Protein AF-A0A0G0XK31-F1 (afdb_monomer)

Structure (mmCIF, N/CA/C/O backbone):
data_AF-A0A0G0XK31-F1
#
_entry.id   AF-A0A0G0XK31-F1
#
loop_
_atom_site.group_PDB
_atom_site.id
_atom_site.type_symbol
_atom_site.label_atom_id
_atom_site.label_alt_id
_atom_site.label_comp_id
_atom_site.label_asym_id
_atom_site.label_entity_id
_atom_site.label_seq_id
_atom_site.pdbx_PDB_ins_code
_atom_site.Cartn_x
_atom_site.Cartn_y
_atom_site.Cartn_z
_atom_site.occupancy
_atom_site.B_iso_or_equiv
_atom_site.auth_seq_id
_atom_site.auth_comp_id
_atom_site.auth_asym_id
_atom_site.auth_atom_id
_atom_site.pdbx_PDB_model_num
ATOM 1 N N . MET A 1 1 ? 5.085 -10.718 20.160 1.00 63.69 1 MET A N 1
ATOM 2 C CA . MET A 1 1 ? 5.034 -11.992 19.404 1.00 63.69 1 MET A CA 1
ATOM 3 C C . MET A 1 1 ? 4.097 -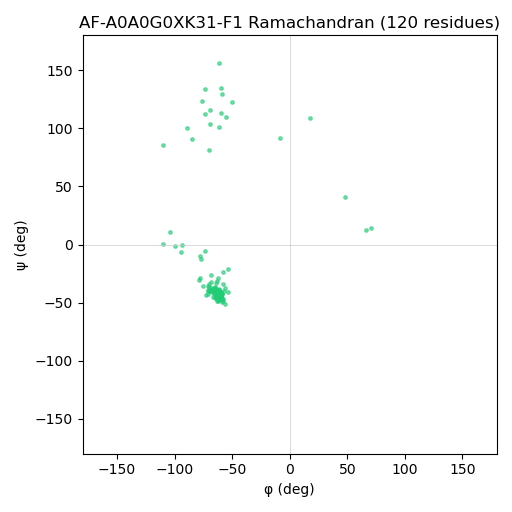11.904 18.198 1.00 63.69 1 MET A C 1
ATOM 5 O O . MET A 1 1 ? 4.597 -11.917 17.085 1.00 63.69 1 MET A O 1
ATOM 9 N N . LYS A 1 2 ? 2.783 -11.679 18.376 1.00 66.00 2 LYS A N 1
ATOM 10 C CA . LYS A 1 2 ? 1.798 -11.616 17.264 1.00 66.00 2 LYS A CA 1
ATOM 11 C C . LYS A 1 2 ? 2.155 -10.614 16.144 1.00 66.00 2 LYS A C 1
ATOM 13 O O . LYS A 1 2 ? 2.050 -10.936 14.970 1.00 66.00 2 LYS A O 1
ATOM 18 N N . LYS A 1 3 ? 2.661 -9.429 16.512 1.00 59.91 3 LYS A N 1
ATOM 19 C CA . LYS A 1 3 ? 3.077 -8.371 15.566 1.00 59.91 3 LYS A CA 1
ATOM 20 C C . LYS A 1 3 ? 4.317 -8.737 14.730 1.00 59.91 3 LYS A C 1
ATOM 22 O O . LYS A 1 3 ? 4.409 -8.331 13.582 1.00 59.91 3 LYS A O 1
ATOM 27 N N . VAL A 1 4 ? 5.237 -9.527 15.291 1.00 76.12 4 VAL A N 1
ATOM 28 C CA . VAL A 1 4 ? 6.467 -9.978 14.605 1.00 76.12 4 VAL A CA 1
ATOM 29 C C . VAL A 1 4 ? 6.144 -11.076 13.590 1.00 76.12 4 VAL A C 1
ATOM 31 O O . VAL A 1 4 ? 6.711 -11.096 12.507 1.00 76.12 4 VAL A O 1
ATOM 34 N N . LEU A 1 5 ? 5.175 -11.933 13.915 1.00 80.88 5 LEU A N 1
ATOM 35 C CA . LEU A 1 5 ? 4.708 -13.010 13.041 1.00 80.88 5 LEU A CA 1
ATOM 36 C C . LEU A 1 5 ? 3.959 -12.462 11.813 1.00 80.88 5 LEU A C 1
ATOM 38 O O . LEU A 1 5 ? 4.170 -12.914 10.693 1.00 80.88 5 LEU A O 1
ATOM 42 N N . ILE A 1 6 ? 3.145 -11.422 12.012 1.00 76.81 6 ILE A N 1
ATOM 43 C CA . ILE A 1 6 ? 2.502 -10.686 10.916 1.00 76.81 6 ILE A CA 1
ATOM 44 C C . ILE A 1 6 ? 3.564 -10.025 10.022 1.00 76.81 6 ILE A C 1
ATOM 46 O O . ILE A 1 6 ? 3.509 -10.160 8.804 1.00 76.81 6 ILE A O 1
ATOM 50 N N . LEU A 1 7 ? 4.574 -9.380 10.615 1.00 76.44 7 LEU A N 1
ATOM 51 C CA . LEU A 1 7 ? 5.645 -8.716 9.869 1.00 76.44 7 LEU A CA 1
ATOM 52 C C . LEU A 1 7 ? 6.508 -9.695 9.052 1.00 76.44 7 LEU A C 1
ATOM 54 O O . LEU A 1 7 ? 6.873 -9.372 7.925 1.00 76.44 7 LEU A O 1
ATOM 58 N N . 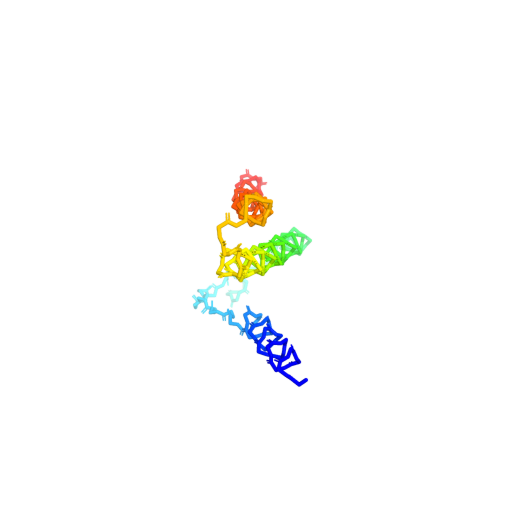SER A 1 8 ? 6.804 -10.894 9.570 1.00 75.44 8 SER A N 1
ATOM 59 C CA . SER A 1 8 ? 7.594 -11.892 8.833 1.00 75.44 8 SER A CA 1
ATOM 60 C C . SER A 1 8 ? 6.835 -12.485 7.645 1.00 75.44 8 SER A C 1
ATOM 62 O O . SER A 1 8 ? 7.446 -12.765 6.619 1.00 75.44 8 SER A O 1
ATOM 64 N N . ILE A 1 9 ? 5.511 -12.639 7.759 1.00 82.00 9 ILE A N 1
ATOM 65 C CA . ILE A 1 9 ? 4.636 -13.036 6.645 1.00 82.00 9 ILE A CA 1
ATOM 66 C C . ILE A 1 9 ? 4.583 -11.950 5.565 1.00 82.00 9 ILE A C 1
ATOM 68 O O . ILE A 1 9 ? 4.670 -12.254 4.378 1.00 82.00 9 ILE A O 1
ATOM 72 N N . PHE A 1 10 ? 4.508 -10.675 5.957 1.00 72.75 10 PHE A N 1
ATOM 73 C CA . PHE A 1 10 ? 4.571 -9.569 4.999 1.00 72.75 10 PHE A CA 1
ATOM 74 C C . PHE A 1 10 ? 5.935 -9.489 4.298 1.00 72.75 10 PHE A C 1
ATOM 76 O O . PHE A 1 10 ? 5.992 -9.248 3.093 1.00 72.75 10 PHE A O 1
ATOM 83 N N . LEU A 1 11 ? 7.029 -9.749 5.022 1.00 76.38 11 LEU A N 1
ATOM 84 C CA . LEU A 1 11 ? 8.381 -9.726 4.467 1.00 76.38 11 LEU A CA 1
ATOM 85 C C . LEU A 1 11 ? 8.659 -10.912 3.526 1.00 76.38 11 LEU A C 1
ATOM 87 O O . LEU A 1 11 ? 9.336 -10.742 2.514 1.00 76.38 11 LEU A O 1
ATOM 91 N N . SER A 1 12 ? 8.114 -12.100 3.804 1.00 68.81 12 SER A N 1
ATOM 92 C CA . SER A 1 12 ? 8.277 -13.263 2.921 1.00 68.81 12 SER A CA 1
ATOM 93 C C . SER A 1 12 ? 7.486 -13.123 1.617 1.00 68.81 12 SER A C 1
ATOM 95 O O . SER A 1 12 ? 8.014 -13.431 0.548 1.00 68.81 12 SER A O 1
ATOM 97 N N . ILE A 1 13 ? 6.269 -12.570 1.676 1.00 73.00 13 ILE A N 1
ATOM 98 C CA . ILE A 1 13 ? 5.490 -12.196 0.485 1.00 73.00 13 ILE A CA 1
ATOM 99 C C . ILE A 1 13 ? 6.249 -11.145 -0.338 1.00 73.00 13 ILE A C 1
ATOM 101 O O . ILE A 1 13 ? 6.306 -11.238 -1.563 1.00 73.00 13 ILE A O 1
ATOM 105 N N . PHE A 1 14 ? 6.884 -10.170 0.313 1.00 63.94 14 PHE A N 1
ATOM 106 C CA . PHE A 1 14 ? 7.677 -9.144 -0.364 1.00 63.94 14 PHE A CA 1
ATOM 107 C C . PHE A 1 14 ? 8.872 -9.722 -1.145 1.00 63.94 14 PHE A C 1
ATOM 109 O O . PHE A 1 14 ? 9.114 -9.332 -2.287 1.00 63.94 14 PHE A O 1
ATOM 116 N N . ILE A 1 15 ? 9.585 -10.698 -0.574 1.00 65.88 15 ILE A N 1
ATOM 117 C CA . ILE A 1 15 ? 10.732 -11.346 -1.230 1.00 65.88 15 ILE A CA 1
ATOM 118 C C . ILE A 1 15 ? 10.272 -12.245 -2.392 1.00 65.88 15 ILE A C 1
ATOM 120 O O . ILE A 1 15 ? 10.851 -12.182 -3.475 1.00 65.88 15 ILE A O 1
ATOM 124 N N . ALA A 1 16 ? 9.193 -13.017 -2.223 1.00 62.41 16 ALA A N 1
ATOM 125 C CA . ALA A 1 16 ? 8.719 -13.973 -3.231 1.00 62.41 16 ALA A CA 1
ATOM 126 C C . ALA A 1 16 ? 8.267 -13.321 -4.558 1.00 62.41 16 ALA A C 1
ATOM 128 O O . ALA A 1 16 ? 8.453 -13.896 -5.630 1.00 62.41 16 ALA A O 1
ATOM 129 N N . ASN A 1 17 ? 7.734 -12.095 -4.516 1.00 60.75 17 ASN A N 1
ATOM 130 C CA . ASN A 1 17 ? 7.286 -11.359 -5.711 1.00 60.75 17 ASN A CA 1
ATOM 131 C C . ASN A 1 17 ? 8.437 -10.815 -6.590 1.00 60.75 17 ASN A C 1
ATOM 133 O O . ASN A 1 17 ? 8.201 -10.279 -7.681 1.00 60.75 17 ASN A O 1
ATOM 137 N N . ASN A 1 18 ? 9.689 -10.946 -6.141 1.00 58.66 18 ASN A N 1
ATOM 138 C CA . ASN A 1 18 ? 10.869 -10.538 -6.902 1.00 58.66 18 ASN A CA 1
ATOM 139 C C . ASN A 1 18 ? 11.501 -11.680 -7.724 1.00 58.66 18 ASN A C 1
ATOM 141 O O . ASN A 1 18 ? 12.389 -11.398 -8.523 1.00 58.66 18 ASN A O 1
ATOM 145 N N . SER A 1 19 ? 11.036 -12.932 -7.594 1.00 54.34 19 SER A N 1
ATOM 146 C CA . SER A 1 19 ? 11.737 -14.106 -8.155 1.00 54.34 19 SER A CA 1
ATOM 147 C C . SER A 1 19 ? 11.068 -14.803 -9.347 1.00 54.34 19 SER A C 1
ATOM 149 O O . SER A 1 19 ? 11.632 -15.762 -9.862 1.00 54.34 19 SER A O 1
ATOM 151 N N . PHE A 1 20 ? 9.918 -14.340 -9.842 1.00 51.19 20 PHE A N 1
ATOM 152 C CA . PHE A 1 20 ? 9.255 -14.973 -10.990 1.00 51.19 20 PHE A CA 1
ATOM 153 C C . PHE A 1 20 ? 9.332 -14.087 -12.233 1.00 51.19 20 PHE A C 1
ATOM 155 O O . PHE A 1 20 ? 8.425 -13.313 -12.531 1.00 51.19 20 PHE A O 1
ATOM 162 N N . ALA A 1 21 ? 10.437 -14.204 -12.968 1.00 49.69 21 ALA A N 1
ATOM 163 C CA . ALA A 1 21 ? 10.479 -13.825 -14.373 1.00 49.69 21 ALA A CA 1
ATOM 164 C C . ALA A 1 21 ? 10.073 -15.057 -15.194 1.00 49.69 21 ALA A C 1
ATOM 166 O O . ALA A 1 21 ? 10.874 -15.967 -15.393 1.00 49.69 21 ALA A O 1
ATOM 167 N N . ILE A 1 22 ? 8.817 -15.117 -15.645 1.00 53.94 22 ILE A N 1
ATOM 168 C CA . ILE A 1 22 ? 8.446 -16.041 -16.722 1.00 53.94 22 ILE A CA 1
ATOM 169 C C . ILE A 1 22 ? 9.123 -15.496 -17.978 1.00 53.94 22 ILE A C 1
ATOM 171 O O . ILE A 1 22 ? 8.704 -14.473 -18.520 1.00 53.94 22 ILE A O 1
ATOM 175 N N . THR A 1 23 ? 10.213 -16.140 -18.394 1.00 50.38 23 THR A N 1
ATOM 176 C CA . THR A 1 23 ? 10.861 -15.830 -19.667 1.00 50.38 23 THR A CA 1
ATOM 177 C C . THR A 1 23 ? 9.964 -16.388 -20.769 1.00 50.38 23 THR A C 1
ATOM 179 O O . THR A 1 23 ? 9.751 -17.598 -20.859 1.00 50.38 23 THR A O 1
ATOM 182 N N . ALA A 1 24 ? 9.356 -15.514 -21.573 1.00 50.44 24 ALA A N 1
ATOM 183 C CA . ALA A 1 24 ? 8.786 -15.956 -22.838 1.00 50.44 24 ALA A CA 1
ATOM 184 C C . ALA A 1 24 ? 9.935 -16.555 -23.660 1.00 50.44 24 ALA A C 1
ATOM 186 O O . ALA A 1 24 ? 11.020 -15.973 -23.689 1.00 50.44 24 ALA A O 1
ATOM 187 N N . GLY A 1 25 ? 9.732 -17.720 -24.281 1.00 51.00 25 GLY A N 1
ATOM 188 C CA . GLY A 1 25 ? 10.743 -18.307 -25.159 1.00 51.00 25 GLY A CA 1
ATOM 189 C C . GLY A 1 25 ? 11.115 -17.292 -26.237 1.00 51.00 25 GLY A C 1
ATOM 190 O O . GLY A 1 25 ? 10.289 -16.956 -27.082 1.00 51.00 25 GLY A O 1
ATOM 191 N N . THR A 1 26 ? 12.326 -16.748 -26.169 1.00 54.22 26 THR A N 1
ATOM 192 C CA . THR A 1 26 ? 12.811 -15.789 -27.155 1.00 54.22 26 THR A CA 1
ATOM 193 C C . THR A 1 26 ? 13.174 -16.560 -28.414 1.00 54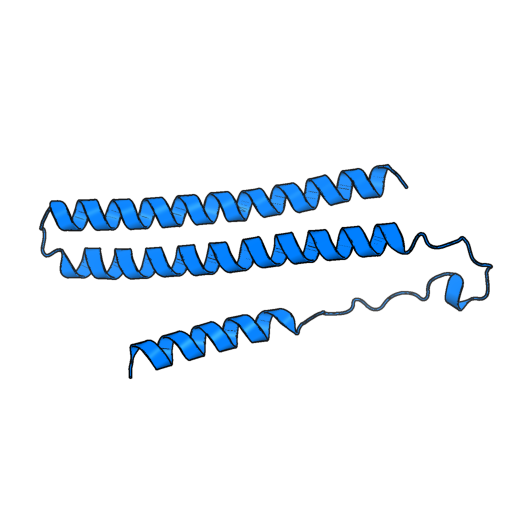.22 26 THR A C 1
ATOM 195 O O . THR A 1 26 ? 13.994 -17.478 -28.359 1.00 54.22 26 THR A O 1
ATOM 198 N N . ILE A 1 27 ? 12.586 -16.192 -29.552 1.00 58.22 27 ILE A N 1
ATOM 199 C CA . ILE A 1 27 ? 13.140 -16.575 -30.852 1.00 58.22 27 ILE A CA 1
ATOM 200 C C . ILE A 1 27 ? 14.567 -15.997 -30.891 1.00 58.22 27 ILE A C 1
ATOM 202 O O . ILE A 1 27 ? 14.719 -14.820 -30.553 1.00 58.22 27 ILE A O 1
ATOM 206 N N . PRO A 1 28 ? 15.603 -16.788 -31.231 1.00 61.53 28 PRO A N 1
ATOM 207 C CA . PRO A 1 28 ? 16.972 -16.294 -31.313 1.00 61.53 28 PRO A CA 1
ATOM 208 C C . PRO A 1 28 ? 17.034 -15.025 -32.167 1.00 61.53 28 PRO A C 1
ATOM 210 O O . PRO A 1 28 ? 16.604 -15.023 -33.321 1.00 61.53 28 PRO A O 1
ATOM 213 N N . SER A 1 29 ? 17.540 -13.938 -31.588 1.00 58.19 29 SER A N 1
ATOM 214 C CA . SER A 1 29 ? 17.787 -12.686 -32.303 1.00 58.19 29 SER A CA 1
ATOM 215 C C . SER A 1 29 ? 18.810 -12.914 -33.421 1.00 58.19 29 SER A C 1
ATOM 217 O O . SER A 1 29 ? 19.637 -13.821 -33.330 1.00 58.19 29 SER A O 1
ATOM 219 N N . ALA A 1 30 ? 18.809 -12.066 -34.455 1.00 52.59 30 ALA A N 1
ATOM 220 C CA . ALA A 1 30 ? 19.742 -12.153 -35.589 1.00 52.59 30 ALA A CA 1
ATOM 221 C C . ALA A 1 30 ? 21.240 -12.191 -35.184 1.00 52.59 30 ALA A C 1
ATOM 223 O O . ALA A 1 30 ? 22.062 -12.727 -35.927 1.00 52.59 30 ALA A O 1
ATOM 224 N N . GLU A 1 31 ? 21.580 -11.723 -33.976 1.00 52.47 31 GLU A N 1
ATOM 225 C CA . GLU A 1 31 ? 22.895 -11.880 -33.326 1.00 52.47 31 GLU A CA 1
ATOM 226 C C . GLU A 1 31 ? 23.336 -13.346 -33.185 1.00 52.47 31 GLU A C 1
ATOM 228 O O . GLU A 1 31 ? 24.503 -13.672 -33.389 1.00 52.47 31 GLU A O 1
ATOM 233 N N . GLN A 1 32 ? 22.405 -14.257 -32.896 1.00 54.53 32 GLN A N 1
ATOM 234 C CA . GLN A 1 32 ? 22.686 -15.684 -32.721 1.00 54.53 32 GLN A CA 1
ATOM 235 C C . GLN A 1 32 ? 22.862 -16.424 -34.062 1.00 54.53 32 GLN A C 1
ATOM 237 O O . GLN A 1 32 ? 23.289 -17.576 -34.081 1.00 54.53 32 GLN A O 1
ATOM 242 N N . LEU A 1 33 ? 22.553 -15.755 -35.180 1.00 56.56 33 LEU A N 1
ATOM 243 C CA . LEU A 1 33 ? 22.686 -16.259 -36.551 1.00 56.56 33 LEU A CA 1
ATOM 244 C C . LEU A 1 33 ? 23.898 -15.662 -37.289 1.00 56.56 33 LEU A C 1
ATOM 246 O O . LEU A 1 33 ? 24.028 -15.841 -38.498 1.00 56.56 33 LEU A O 1
ATOM 250 N N . GLY A 1 34 ? 24.790 -14.954 -36.586 1.00 54.44 34 GLY A N 1
ATOM 251 C CA . GLY A 1 34 ? 26.016 -14.408 -37.175 1.00 54.44 34 GLY A CA 1
ATOM 252 C C . GLY A 1 34 ? 25.795 -13.237 -38.139 1.00 54.44 34 GLY A C 1
ATOM 253 O O . GLY A 1 34 ? 26.721 -12.857 -38.856 1.00 54.44 34 GLY A O 1
ATOM 254 N N . VAL A 1 35 ? 24.605 -12.628 -38.157 1.00 55.41 35 VAL A N 1
ATOM 255 C CA . VAL A 1 35 ? 24.366 -11.390 -38.908 1.00 55.41 35 VAL A CA 1
ATOM 256 C C . VAL A 1 35 ? 24.799 -10.213 -38.038 1.00 55.41 35 VAL A C 1
ATOM 258 O O . VAL A 1 35 ? 24.040 -9.712 -37.218 1.00 55.41 35 VAL A O 1
ATOM 261 N N . SER A 1 36 ? 26.073 -9.854 -38.211 1.00 51.75 36 SER A N 1
ATOM 262 C CA . SER A 1 36 ? 26.731 -8.577 -37.910 1.00 51.75 36 SER A CA 1
ATOM 263 C C . SER A 1 36 ? 26.004 -7.630 -36.949 1.00 51.75 36 SER A C 1
ATOM 265 O O . SER A 1 36 ? 25.069 -6.937 -37.345 1.00 51.75 36 SER A O 1
ATOM 267 N N . ASN A 1 37 ? 26.565 -7.515 -35.742 1.00 56.78 37 ASN A N 1
ATOM 268 C CA . ASN A 1 37 ? 26.592 -6.334 -34.876 1.00 56.78 37 ASN A CA 1
ATOM 269 C C . ASN A 1 37 ? 26.060 -5.049 -35.540 1.00 56.78 37 ASN A C 1
ATOM 271 O O . ASN A 1 37 ? 26.820 -4.268 -36.117 1.00 56.78 37 ASN A O 1
ATOM 275 N N . ALA A 1 38 ? 24.766 -4.781 -35.384 1.00 53.50 38 ALA A N 1
ATOM 276 C CA . ALA A 1 38 ? 24.358 -3.410 -35.132 1.00 53.50 38 ALA A CA 1
ATOM 277 C C . ALA A 1 38 ? 24.754 -3.124 -33.676 1.00 53.50 38 ALA A C 1
ATOM 279 O O . ALA A 1 38 ? 24.511 -3.983 -32.827 1.00 53.50 38 ALA A O 1
ATOM 280 N N . PRO A 1 39 ? 25.388 -1.986 -33.348 1.00 45.09 39 PRO A N 1
ATOM 281 C CA . PRO A 1 39 ? 25.696 -1.666 -31.963 1.00 45.09 39 PRO A CA 1
ATOM 282 C C . PRO A 1 39 ? 24.375 -1.573 -31.197 1.00 45.09 39 PRO A C 1
ATOM 284 O O . PRO A 1 39 ? 23.655 -0.579 -31.291 1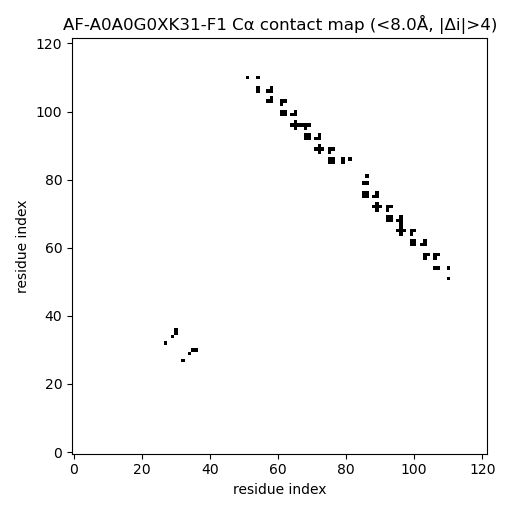.00 45.09 39 PRO A O 1
ATOM 287 N N . LYS A 1 40 ? 24.031 -2.632 -30.460 1.00 50.97 40 LYS A N 1
ATOM 288 C CA . LYS A 1 40 ? 22.932 -2.607 -29.507 1.00 50.97 40 LYS A CA 1
ATOM 289 C C . LYS A 1 40 ? 23.298 -1.520 -28.512 1.00 50.97 40 LYS A C 1
ATOM 291 O O . LYS A 1 40 ? 24.318 -1.607 -27.832 1.00 50.97 40 LYS A O 1
ATOM 296 N N . ILE A 1 41 ? 22.529 -0.438 -28.491 1.00 47.91 41 ILE A N 1
ATOM 297 C CA . ILE A 1 41 ? 22.741 0.658 -27.551 1.00 47.91 41 ILE A CA 1
ATOM 298 C C . ILE A 1 41 ? 22.355 0.133 -26.160 1.00 47.91 41 ILE A C 1
ATOM 300 O O . ILE A 1 41 ? 21.252 0.360 -25.673 1.00 47.91 41 ILE A O 1
ATOM 304 N N . GLU A 1 42 ? 23.269 -0.588 -25.506 1.00 53.09 42 GLU A N 1
ATOM 305 C CA . GLU A 1 42 ? 23.061 -1.214 -24.190 1.00 53.09 42 GLU A CA 1
ATOM 306 C C . GLU A 1 42 ? 22.671 -0.198 -23.107 1.00 53.09 42 GLU A C 1
ATOM 308 O O . GLU A 1 42 ? 22.015 -0.525 -22.114 1.00 53.09 42 GLU A O 1
ATOM 313 N N . LYS A 1 43 ? 23.036 1.074 -23.308 1.00 53.22 43 LYS A N 1
ATOM 314 C CA . LYS A 1 43 ? 22.678 2.159 -22.393 1.00 53.22 43 LYS A CA 1
ATOM 315 C C . LYS A 1 43 ? 21.175 2.423 -22.344 1.00 53.22 43 LYS A C 1
ATOM 317 O O . LYS A 1 43 ? 20.674 2.699 -21.259 1.00 53.22 43 LYS A O 1
ATOM 322 N N . VAL A 1 44 ? 20.452 2.331 -23.463 1.00 54.09 44 VAL A N 1
ATOM 323 C CA . VAL A 1 44 ? 19.008 2.630 -23.473 1.00 54.09 44 VAL A CA 1
ATOM 324 C C . VAL A 1 44 ? 18.237 1.514 -22.767 1.00 54.09 44 VAL A C 1
ATOM 326 O O . VAL A 1 44 ? 17.432 1.806 -21.884 1.00 54.09 44 VAL A O 1
ATOM 329 N N . ASP A 1 45 ? 18.576 0.251 -23.036 1.00 64.00 45 ASP A N 1
ATOM 330 C CA . ASP A 1 45 ? 17.982 -0.905 -22.350 1.00 64.00 45 ASP A CA 1
ATOM 331 C C . ASP A 1 45 ? 18.236 -0.867 -20.834 1.00 64.00 45 ASP A C 1
ATOM 333 O O . ASP A 1 45 ? 17.330 -1.123 -20.039 1.00 64.00 45 ASP A O 1
ATOM 337 N N . THR A 1 46 ? 19.441 -0.472 -20.413 1.00 64.19 46 THR A N 1
ATOM 338 C CA . THR A 1 46 ? 19.792 -0.359 -18.988 1.00 64.19 46 THR A CA 1
ATOM 339 C C . THR A 1 46 ? 18.956 0.710 -18.278 1.00 64.19 46 THR A C 1
ATOM 341 O O . THR A 1 46 ? 18.424 0.461 -17.194 1.00 64.19 46 THR A O 1
ATOM 344 N N . LEU A 1 47 ? 18.787 1.888 -18.887 1.00 67.50 47 LEU A N 1
ATOM 345 C CA . LEU A 1 47 ? 17.989 2.974 -18.308 1.00 67.50 47 LEU A CA 1
ATOM 346 C C . LEU A 1 47 ? 16.504 2.600 -18.211 1.00 67.50 47 LEU A C 1
ATOM 348 O O . LEU A 1 47 ? 15.878 2.842 -17.178 1.00 67.50 47 LEU A O 1
ATOM 352 N N . VAL A 1 48 ? 15.957 1.939 -19.235 1.00 72.50 48 VAL A N 1
ATOM 353 C CA . VAL A 1 48 ? 14.580 1.417 -19.217 1.00 72.50 48 VAL A CA 1
ATOM 354 C C . VAL A 1 48 ? 14.391 0.407 -18.099 1.00 72.50 48 VAL A C 1
ATOM 356 O O . VAL A 1 48 ? 13.381 0.446 -17.396 1.00 72.50 48 VAL A O 1
ATOM 359 N N . ASN A 1 49 ? 15.360 -0.485 -17.904 1.00 73.75 49 ASN A N 1
ATOM 360 C CA . ASN A 1 49 ? 15.259 -1.517 -16.884 1.00 73.75 49 ASN A CA 1
ATOM 361 C C . ASN A 1 49 ? 15.324 -0.926 -15.467 1.00 73.75 49 ASN A C 1
ATOM 363 O O . ASN A 1 49 ? 14.571 -1.351 -14.590 1.00 73.75 49 ASN A O 1
ATOM 367 N N . ILE A 1 50 ? 16.156 0.100 -15.251 1.00 76.12 50 ILE A N 1
ATOM 368 C CA . ILE A 1 50 ? 16.222 0.840 -13.981 1.00 76.12 50 ILE A CA 1
ATOM 369 C C . ILE A 1 50 ? 14.892 1.551 -13.703 1.00 76.12 50 ILE A C 1
ATOM 371 O O . ILE A 1 50 ? 14.336 1.390 -12.617 1.00 76.12 50 ILE A O 1
ATOM 375 N 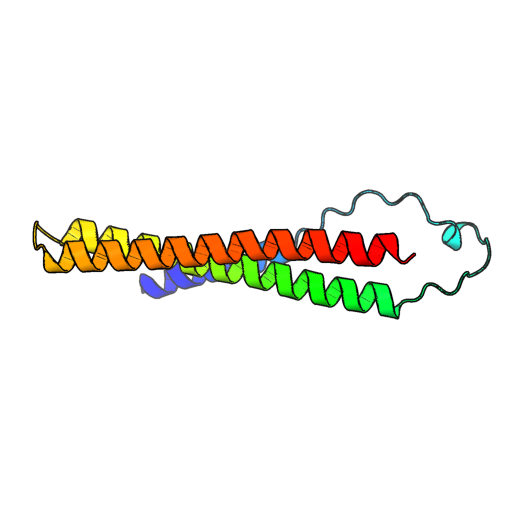N . ILE A 1 51 ? 14.347 2.281 -14.681 1.00 75.88 51 ILE A N 1
ATOM 376 C CA . ILE A 1 51 ? 13.063 2.989 -14.542 1.00 75.88 51 ILE A CA 1
ATOM 377 C C . ILE A 1 51 ? 11.933 1.999 -14.256 1.00 75.88 51 ILE A C 1
ATOM 379 O O . ILE A 1 51 ? 11.157 2.198 -13.323 1.00 75.88 51 ILE A O 1
ATOM 383 N N . ARG A 1 52 ? 11.873 0.889 -14.999 1.00 76.31 52 ARG A N 1
ATOM 384 C CA . ARG A 1 52 ? 10.876 -0.165 -14.783 1.00 76.31 52 ARG A CA 1
ATOM 385 C C . ARG A 1 52 ? 10.981 -0.755 -13.381 1.00 76.31 52 ARG A C 1
ATOM 387 O O . ARG A 1 52 ? 9.957 -0.995 -12.741 1.00 76.31 52 ARG A O 1
ATOM 394 N N . ASN A 1 53 ? 12.198 -0.979 -12.890 1.00 80.62 53 ASN A N 1
ATOM 395 C CA . ASN A 1 53 ? 12.394 -1.482 -11.540 1.00 80.62 53 ASN A CA 1
ATOM 396 C C . ASN A 1 53 ? 11.896 -0.462 -10.503 1.00 80.62 53 ASN A C 1
ATOM 398 O O . ASN A 1 53 ? 11.124 -0.826 -9.625 1.00 80.62 53 ASN A O 1
ATOM 402 N N . ILE A 1 54 ? 12.221 0.825 -10.651 1.00 80.69 54 ILE A N 1
ATOM 403 C CA . ILE A 1 54 ? 11.730 1.881 -9.750 1.00 80.69 54 ILE A CA 1
ATOM 404 C C . ILE A 1 54 ? 10.194 1.924 -9.730 1.00 80.69 54 ILE A C 1
ATOM 406 O O . ILE A 1 54 ? 9.596 1.897 -8.655 1.00 80.69 54 ILE A O 1
ATOM 410 N N . VAL A 1 55 ? 9.543 1.918 -10.898 1.00 81.06 55 VAL A N 1
ATOM 411 C CA . VAL A 1 55 ? 8.073 1.955 -10.985 1.00 81.06 55 VAL A CA 1
ATOM 412 C C . VAL A 1 55 ? 7.440 0.718 -10.341 1.00 81.06 55 VAL A C 1
ATOM 414 O O . VAL A 1 55 ? 6.474 0.839 -9.583 1.00 81.06 55 VAL A O 1
ATOM 417 N N . LYS A 1 56 ? 8.012 -0.471 -10.576 1.00 80.56 56 LYS A N 1
ATOM 418 C CA . LYS A 1 56 ? 7.548 -1.721 -9.956 1.00 80.56 56 LYS A CA 1
ATOM 419 C C . LYS A 1 56 ? 7.624 -1.645 -8.428 1.00 80.56 56 LYS A C 1
ATOM 421 O O . LYS A 1 56 ? 6.668 -2.013 -7.747 1.00 80.56 56 LYS A O 1
ATOM 426 N N . TRP A 1 57 ? 8.733 -1.143 -7.889 1.00 79.88 57 TRP A N 1
ATOM 427 C CA . TRP A 1 57 ? 8.920 -0.990 -6.446 1.00 79.88 57 TRP A CA 1
ATOM 428 C C . TRP A 1 57 ? 7.960 0.038 -5.843 1.00 79.88 57 TRP A C 1
ATOM 430 O O . TRP A 1 57 ? 7.365 -0.230 -4.799 1.00 79.88 57 TRP A O 1
ATOM 440 N N . THR A 1 58 ? 7.730 1.161 -6.528 1.00 82.94 58 THR A N 1
ATOM 441 C CA . THR A 1 58 ? 6.725 2.156 -6.131 1.00 82.94 58 THR A CA 1
ATOM 442 C C . THR A 1 58 ? 5.341 1.528 -5.995 1.00 82.94 58 THR A C 1
ATOM 444 O O . THR A 1 58 ? 4.716 1.667 -4.945 1.00 82.94 58 THR A O 1
ATOM 447 N N . TYR A 1 59 ? 4.868 0.790 -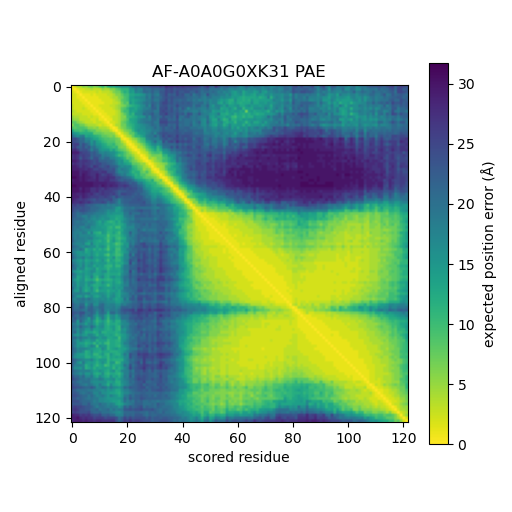7.003 1.00 81.31 59 TYR A N 1
ATOM 448 C CA . TYR A 1 59 ? 3.546 0.158 -6.949 1.00 81.31 59 TYR A CA 1
ATOM 449 C C . TYR A 1 59 ? 3.406 -0.790 -5.747 1.00 81.31 59 TYR A C 1
ATOM 451 O O . TYR A 1 59 ? 2.430 -0.711 -4.999 1.00 81.31 59 TYR A O 1
ATOM 459 N N . ILE A 1 60 ? 4.406 -1.649 -5.529 1.00 82.50 60 ILE A N 1
ATOM 460 C CA . ILE A 1 60 ? 4.396 -2.647 -4.450 1.00 82.50 60 ILE A CA 1
ATOM 461 C C . ILE A 1 60 ? 4.329 -1.969 -3.076 1.00 82.50 60 ILE A C 1
ATOM 463 O O . ILE A 1 60 ? 3.511 -2.352 -2.237 1.00 82.50 60 ILE A O 1
ATOM 467 N N . ILE A 1 61 ? 5.155 -0.944 -2.847 1.00 85.62 61 ILE A N 1
ATOM 468 C CA . ILE A 1 61 ? 5.199 -0.221 -1.569 1.00 85.62 61 ILE A CA 1
ATOM 469 C C . ILE A 1 61 ? 3.858 0.467 -1.295 1.00 85.62 61 ILE A C 1
ATOM 471 O O . ILE A 1 61 ? 3.320 0.350 -0.194 1.00 85.62 61 ILE A O 1
ATOM 475 N N . PHE A 1 62 ? 3.282 1.141 -2.293 1.00 87.94 62 PHE A N 1
ATOM 476 C CA . PHE A 1 62 ? 2.006 1.834 -2.123 1.00 87.94 62 PHE A CA 1
ATOM 477 C C . PHE A 1 62 ? 0.844 0.874 -1.850 1.00 87.94 62 PHE A C 1
ATOM 479 O O . PHE A 1 62 ? 0.002 1.173 -1.003 1.00 87.94 62 PHE A O 1
ATOM 486 N N . PHE A 1 63 ? 0.818 -0.300 -2.488 1.00 86.88 63 PHE A N 1
ATOM 487 C CA . PHE A 1 63 ? -0.197 -1.319 -2.204 1.00 86.88 63 PHE A CA 1
ATOM 488 C C . PHE A 1 63 ? -0.085 -1.871 -0.779 1.00 86.88 63 PHE A C 1
ATOM 490 O O . PHE A 1 63 ? -1.095 -2.025 -0.094 1.00 86.88 63 PHE A O 1
ATOM 497 N N . ILE A 1 64 ? 1.137 -2.113 -0.298 1.00 88.06 64 ILE A N 1
ATOM 498 C CA . ILE A 1 64 ? 1.381 -2.553 1.083 1.00 88.06 64 ILE A CA 1
ATOM 499 C C . ILE A 1 64 ? 0.879 -1.506 2.081 1.00 88.06 64 ILE A C 1
ATOM 501 O O . ILE A 1 64 ? 0.176 -1.842 3.036 1.00 88.06 64 ILE A O 1
ATOM 505 N N . VAL A 1 65 ? 1.196 -0.232 1.843 1.00 90.62 65 VAL A N 1
ATOM 506 C CA . VAL A 1 65 ? 0.737 0.879 2.685 1.00 90.62 65 VAL A CA 1
ATOM 507 C C . VAL A 1 65 ? -0.790 0.987 2.661 1.00 90.62 65 VAL A C 1
ATOM 509 O O . VAL A 1 65 ? -1.406 1.123 3.717 1.00 90.62 65 VAL A O 1
ATOM 512 N N . ALA A 1 66 ? -1.419 0.859 1.490 1.00 91.19 66 ALA A N 1
ATOM 513 C CA . ALA A 1 66 ? -2.873 0.885 1.366 1.00 91.19 66 ALA A CA 1
ATOM 514 C C . ALA A 1 66 ? -3.540 -0.225 2.191 1.00 91.19 66 ALA A C 1
ATOM 516 O O . ALA A 1 66 ? -4.427 0.055 2.998 1.00 91.19 66 ALA A O 1
ATOM 517 N N . VAL A 1 67 ? -3.076 -1.472 2.055 1.00 92.12 67 VAL A N 1
ATOM 518 C CA . VAL A 1 67 ? -3.592 -2.613 2.831 1.00 92.12 67 VAL A CA 1
ATOM 519 C C . VAL A 1 67 ? -3.408 -2.383 4.332 1.00 92.12 67 VAL A C 1
ATOM 521 O O . VAL A 1 67 ? -4.322 -2.643 5.113 1.00 92.12 67 VAL A O 1
ATOM 524 N N . PHE A 1 68 ? -2.265 -1.837 4.747 1.00 92.38 68 PHE A N 1
ATOM 525 C CA . PHE A 1 68 ? -2.008 -1.510 6.147 1.00 92.38 68 PHE A CA 1
ATOM 526 C C . PHE A 1 68 ? -3.018 -0.496 6.709 1.00 92.38 68 PHE A C 1
ATOM 528 O O . PHE A 1 68 ? -3.594 -0.727 7.776 1.00 92.38 68 PHE A O 1
ATOM 535 N N . PHE A 1 69 ? -3.290 0.592 5.983 1.00 92.56 69 PHE A N 1
ATOM 536 C CA . PHE A 1 69 ? -4.288 1.585 6.394 1.00 92.56 69 PHE A CA 1
ATOM 537 C C . PHE A 1 69 ? -5.711 1.021 6.415 1.00 92.56 69 PHE A C 1
ATOM 539 O O . PHE A 1 69 ? -6.469 1.349 7.327 1.00 92.56 69 PHE A O 1
ATOM 546 N N . ILE A 1 70 ? -6.063 0.137 5.476 1.00 93.62 70 ILE A N 1
ATOM 547 C CA . ILE A 1 70 ? -7.368 -0.545 5.463 1.00 93.62 70 ILE A CA 1
ATOM 548 C C . ILE A 1 70 ? -7.539 -1.404 6.718 1.00 93.62 70 ILE A C 1
ATOM 550 O O . ILE A 1 70 ? -8.583 -1.347 7.365 1.00 93.62 70 ILE A O 1
ATOM 554 N N . ILE A 1 71 ? -6.510 -2.164 7.102 1.00 94.81 71 ILE A N 1
ATOM 555 C CA . ILE A 1 71 ? -6.555 -3.002 8.306 1.00 94.81 71 ILE A CA 1
ATOM 556 C C . ILE A 1 71 ? -6.703 -2.131 9.561 1.00 94.81 71 ILE A C 1
ATOM 558 O O . ILE A 1 71 ? -7.555 -2.414 10.404 1.00 94.81 71 ILE A O 1
ATOM 562 N N . LEU A 1 72 ? -5.922 -1.051 9.685 1.00 92.06 72 LEU A N 1
ATOM 563 C CA . LEU A 1 72 ? -6.048 -0.121 10.814 1.00 92.06 72 LEU A CA 1
ATOM 564 C C . LEU A 1 72 ? -7.436 0.525 10.884 1.00 92.06 72 LEU A C 1
ATOM 566 O O . LEU A 1 72 ? -8.016 0.615 11.970 1.00 92.06 72 LEU A O 1
ATOM 570 N N . ALA A 1 73 ? -7.992 0.912 9.739 1.00 93.38 73 ALA A N 1
ATOM 571 C CA . ALA A 1 73 ? -9.331 1.472 9.665 1.00 93.38 73 ALA A CA 1
ATOM 572 C C . ALA A 1 73 ? -10.391 0.460 10.088 1.00 93.38 73 ALA A C 1
ATOM 574 O O . ALA A 1 73 ? -11.276 0.806 10.866 1.00 93.38 73 ALA A O 1
ATOM 575 N N . ALA A 1 74 ? -10.275 -0.794 9.646 1.00 94.06 74 ALA A N 1
ATOM 576 C CA . ALA A 1 74 ? -11.191 -1.863 10.022 1.00 94.06 74 ALA A CA 1
ATOM 577 C C . ALA A 1 74 ? -11.194 -2.092 11.541 1.00 94.06 74 ALA A C 1
ATOM 579 O O . ALA A 1 74 ? -12.257 -2.112 12.158 1.00 94.06 74 ALA A O 1
AT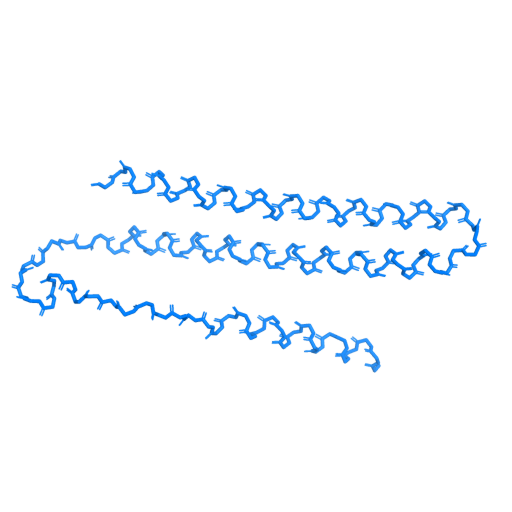OM 580 N N . PHE A 1 75 ? -10.020 -2.178 12.176 1.00 93.62 75 PHE A N 1
ATOM 581 C CA . PHE A 1 75 ? -9.940 -2.299 13.636 1.00 93.62 75 PHE A CA 1
ATOM 582 C C . PHE A 1 75 ? -10.515 -1.078 14.359 1.00 93.62 75 PHE A C 1
ATOM 584 O O . PHE A 1 75 ? -11.204 -1.224 15.371 1.00 93.62 75 PHE A O 1
ATOM 591 N N . THR A 1 76 ? -10.261 0.122 13.840 1.00 92.25 76 THR A N 1
ATOM 592 C CA . THR A 1 76 ? -10.791 1.362 14.420 1.00 92.25 76 THR A CA 1
ATOM 593 C C . THR A 1 76 ? -12.317 1.408 14.312 1.00 92.25 76 THR A C 1
ATOM 595 O O . THR A 1 76 ? -12.978 1.763 15.281 1.00 92.25 76 THR A O 1
ATOM 598 N N . TYR A 1 77 ? -12.885 0.966 13.187 1.00 91.06 77 TYR A N 1
ATOM 599 C CA . TYR A 1 77 ? -14.330 0.834 12.991 1.00 91.06 77 TYR A CA 1
ATOM 600 C C . TYR A 1 77 ? -14.959 -0.177 13.953 1.00 91.06 77 TYR A C 1
ATOM 602 O O . TYR A 1 77 ? -15.943 0.140 14.617 1.00 91.06 77 TYR A O 1
ATOM 610 N N . LEU A 1 78 ? -14.374 -1.373 14.071 1.00 92.19 78 LEU A N 1
ATOM 611 C CA . LEU A 1 78 ? -14.895 -2.431 14.942 1.00 92.19 78 LEU A CA 1
ATOM 612 C C . LEU A 1 78 ? -14.853 -2.048 16.428 1.00 92.19 78 LEU A C 1
ATOM 614 O O . LEU A 1 78 ? -15.723 -2.443 17.197 1.00 92.19 78 LEU A O 1
ATOM 618 N N . THR A 1 79 ? -13.854 -1.266 16.839 1.00 92.56 79 THR A N 1
ATOM 619 C CA . THR A 1 79 ? -13.680 -0.837 18.238 1.00 92.56 79 THR A CA 1
ATOM 620 C C . THR A 1 79 ? -14.323 0.515 18.557 1.00 92.56 79 THR A C 1
ATOM 622 O O . THR A 1 79 ? -14.263 0.958 19.707 1.00 92.56 79 THR A O 1
ATOM 625 N N . ALA A 1 80 ? -14.948 1.172 17.574 1.00 89.94 80 ALA A N 1
ATOM 626 C CA . ALA A 1 80 ? -15.519 2.504 17.741 1.00 89.94 80 ALA A CA 1
ATOM 627 C C . ALA A 1 80 ? -16.742 2.533 18.668 1.00 89.94 80 ALA A C 1
ATOM 629 O O . ALA A 1 80 ? -16.976 3.564 19.273 1.00 89.94 80 ALA A O 1
ATOM 63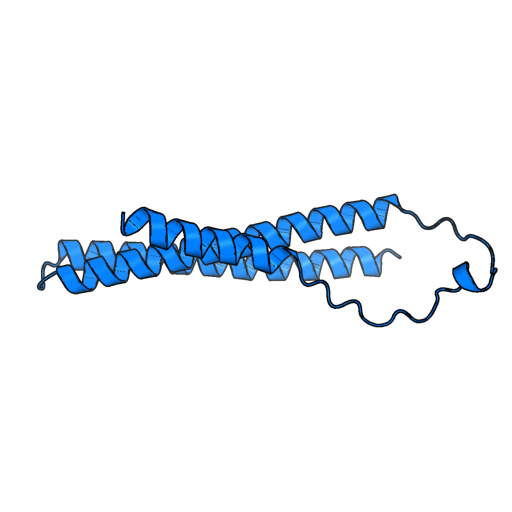0 N N . GLN A 1 81 ? -17.501 1.439 18.822 1.00 88.12 81 GLN A N 1
ATOM 631 C CA . GLN A 1 81 ? -18.662 1.369 19.736 1.00 88.12 81 GLN A CA 1
ATOM 632 C C . GLN A 1 81 ? -19.630 2.572 19.614 1.00 88.12 81 GLN A C 1
ATOM 634 O O . GLN A 1 81 ? -20.103 3.098 20.614 1.00 88.12 81 GLN A O 1
ATOM 639 N N . ALA A 1 82 ? -19.902 3.022 18.382 1.00 82.88 82 ALA A N 1
ATOM 640 C CA . ALA A 1 82 ? -20.714 4.207 18.060 1.00 82.88 82 ALA A CA 1
ATOM 641 C C . ALA A 1 82 ? -20.141 5.577 18.497 1.00 82.88 82 ALA A C 1
ATOM 643 O O . ALA A 1 82 ? -20.834 6.587 18.394 1.00 82.88 82 ALA A O 1
ATOM 644 N N . ASP A 1 83 ? -18.870 5.643 18.898 1.00 93.94 83 ASP A N 1
ATOM 645 C CA . ASP A 1 83 ? -18.149 6.895 19.138 1.00 93.94 83 ASP A CA 1
ATOM 646 C C . ASP A 1 83 ? -17.889 7.641 17.808 1.00 93.94 83 ASP A C 1
ATOM 648 O O . ASP A 1 83 ? -17.132 7.148 16.954 1.00 93.94 83 ASP A O 1
ATOM 652 N N . PRO A 1 84 ? -18.473 8.838 17.610 1.00 90.88 84 PRO A N 1
ATOM 653 C CA . PRO A 1 84 ? -18.338 9.591 16.367 1.00 90.88 84 PRO A CA 1
ATOM 654 C C . PRO A 1 84 ? -16.891 10.009 16.061 1.00 90.88 84 PRO A C 1
ATOM 656 O O . PRO A 1 84 ? -16.524 10.109 14.885 1.00 90.88 84 PRO A O 1
ATOM 659 N N . GLU A 1 85 ? -16.036 10.215 17.067 1.00 93.00 85 GLU A N 1
ATOM 660 C CA . GLU A 1 85 ? -14.639 10.605 16.841 1.00 93.00 85 GLU A CA 1
ATOM 661 C C . GLU A 1 85 ? -13.814 9.456 16.254 1.00 93.00 85 GLU A C 1
ATOM 663 O O . GLU A 1 85 ? -13.015 9.644 15.322 1.00 93.00 85 GLU A O 1
ATOM 668 N N . LYS A 1 86 ? -14.042 8.235 16.744 1.00 91.00 86 LYS A N 1
ATOM 669 C CA . LYS A 1 86 ? -13.369 7.031 16.241 1.00 91.00 86 LYS A CA 1
ATOM 670 C C . LYS A 1 86 ? -13.828 6.671 14.839 1.00 91.00 86 LYS A C 1
ATOM 672 O O . LYS A 1 86 ? -12.994 6.355 13.990 1.00 91.00 86 LYS A O 1
ATOM 677 N N . ILE A 1 87 ? -15.122 6.813 14.556 1.00 92.44 87 ILE A N 1
ATOM 678 C CA . ILE A 1 87 ? -15.663 6.639 13.203 1.00 92.44 87 ILE A CA 1
ATOM 679 C C . ILE A 1 87 ? -15.044 7.658 12.237 1.00 92.44 87 ILE A C 1
ATOM 681 O O . ILE A 1 87 ? -14.615 7.300 11.138 1.00 92.44 87 ILE A O 1
ATOM 685 N N . LYS A 1 88 ? -14.914 8.927 12.643 1.00 93.62 88 LYS A N 1
ATOM 686 C CA . LYS A 1 88 ? -14.250 9.954 11.826 1.00 93.62 88 LYS A CA 1
ATOM 687 C C . LYS A 1 88 ? -12.781 9.614 11.562 1.00 93.62 88 LYS A C 1
ATOM 689 O O . LYS A 1 88 ? -12.292 9.811 10.450 1.00 93.62 88 LYS A O 1
ATOM 694 N N . THR A 1 89 ? -12.085 9.073 12.559 1.00 92.06 89 THR A N 1
ATOM 695 C CA . THR A 1 89 ? -10.692 8.627 12.420 1.00 92.06 89 THR A CA 1
ATOM 696 C C . THR A 1 89 ? -10.566 7.462 11.442 1.00 92.06 89 THR A C 1
ATOM 698 O O . THR A 1 89 ? -9.723 7.509 10.547 1.00 92.06 89 THR A O 1
ATOM 701 N N . ALA A 1 90 ? -11.436 6.457 11.544 1.00 92.88 90 ALA A N 1
ATOM 702 C CA . ALA A 1 90 ? -11.438 5.318 10.632 1.00 92.88 90 ALA A CA 1
ATOM 703 C C . ALA A 1 90 ? -11.718 5.747 9.179 1.00 92.88 90 ALA A C 1
ATOM 705 O O . ALA A 1 90 ? -11.032 5.306 8.260 1.00 92.88 90 ALA A O 1
ATOM 706 N N . ASN A 1 91 ? -12.639 6.695 8.966 1.00 92.81 91 ASN A N 1
ATOM 707 C CA . ASN A 1 91 ? -12.882 7.291 7.646 1.00 92.81 91 ASN A CA 1
ATOM 708 C C . ASN A 1 91 ? -11.640 7.973 7.063 1.00 92.81 91 ASN A C 1
ATOM 710 O O . ASN A 1 91 ? -11.327 7.784 5.889 1.00 92.81 91 ASN A O 1
ATOM 714 N N . LYS A 1 92 ? -10.895 8.732 7.876 1.00 94.62 92 LYS A N 1
ATOM 715 C CA . LYS A 1 92 ? -9.635 9.346 7.429 1.00 94.62 92 LYS A CA 1
ATOM 716 C C . LYS A 1 92 ? -8.590 8.298 7.043 1.00 94.62 92 LYS A C 1
ATOM 718 O O . LYS A 1 92 ? -7.885 8.482 6.058 1.00 94.62 92 LYS A O 1
ATOM 723 N N . GLN A 1 93 ? -8.502 7.199 7.791 1.00 93.25 93 GLN A N 1
ATOM 724 C CA . GLN A 1 93 ? -7.579 6.106 7.477 1.00 93.25 93 GLN A CA 1
ATOM 725 C C . GLN A 1 93 ? -7.939 5.426 6.146 1.00 93.25 93 GLN A C 1
ATOM 727 O O . GLN A 1 93 ? -7.048 5.192 5.332 1.00 93.25 93 GLN A O 1
ATOM 732 N N . ILE A 1 94 ? -9.230 5.196 5.873 1.00 94.38 94 ILE A N 1
ATOM 733 C CA . ILE A 1 94 ? -9.685 4.711 4.559 1.00 94.38 94 ILE A CA 1
ATOM 734 C C . ILE A 1 94 ? -9.355 5.716 3.455 1.00 94.38 94 ILE A C 1
ATOM 736 O O . ILE A 1 94 ? -8.858 5.316 2.407 1.00 94.38 94 ILE A O 1
ATOM 740 N N . LEU A 1 95 ? -9.566 7.015 3.682 1.00 94.19 95 LEU A N 1
ATOM 741 C CA . LEU A 1 95 ? -9.236 8.041 2.692 1.00 94.19 95 LEU A CA 1
ATOM 742 C C . LEU A 1 95 ? -7.747 8.006 2.317 1.00 94.19 95 LEU A C 1
ATOM 744 O O . LEU A 1 95 ? -7.409 8.066 1.138 1.00 94.19 95 LEU A O 1
ATOM 748 N N . TYR A 1 96 ? -6.857 7.846 3.297 1.00 93.38 96 TYR A N 1
ATOM 749 C CA . TYR A 1 96 ? -5.425 7.693 3.034 1.00 93.38 96 TYR A CA 1
ATOM 750 C C . TYR A 1 96 ? -5.097 6.408 2.269 1.00 93.38 96 TYR A C 1
ATOM 752 O O . TYR A 1 96 ? -4.255 6.442 1.371 1.00 93.38 96 TYR A O 1
ATOM 760 N N . ALA A 1 97 ? -5.793 5.302 2.547 1.00 93.19 97 ALA A N 1
ATOM 761 C CA . ALA A 1 97 ? -5.655 4.086 1.750 1.00 93.19 97 ALA A CA 1
ATOM 762 C C . ALA A 1 97 ? -6.087 4.299 0.291 1.00 93.19 97 ALA A C 1
ATOM 764 O O . ALA A 1 97 ? -5.382 3.883 -0.626 1.00 93.19 97 ALA A O 1
ATOM 765 N N . VAL A 1 98 ? -7.206 4.992 0.065 1.00 94.69 98 VAL A N 1
ATOM 766 C CA . VAL A 1 98 ? -7.696 5.318 -1.282 1.00 94.69 98 VAL A CA 1
ATOM 767 C C . VAL A 1 98 ? -6.685 6.189 -2.025 1.00 94.69 98 VAL A C 1
ATOM 769 O O . VAL A 1 98 ? -6.346 5.883 -3.164 1.00 94.69 98 VAL A O 1
ATOM 772 N N . ILE A 1 99 ? -6.143 7.224 -1.378 1.00 93.12 99 ILE A N 1
ATOM 773 C CA . ILE A 1 99 ? -5.117 8.090 -1.976 1.00 93.12 99 ILE A CA 1
ATOM 774 C C . ILE A 1 99 ? -3.877 7.274 -2.372 1.00 93.12 99 ILE A C 1
ATOM 776 O O . ILE A 1 99 ? -3.356 7.450 -3.472 1.00 93.12 99 ILE A O 1
ATOM 780 N N . ALA A 1 100 ? -3.432 6.342 -1.525 1.00 89.88 100 ALA A N 1
ATOM 781 C CA . ALA A 1 100 ? -2.303 5.472 -1.843 1.00 89.88 100 ALA 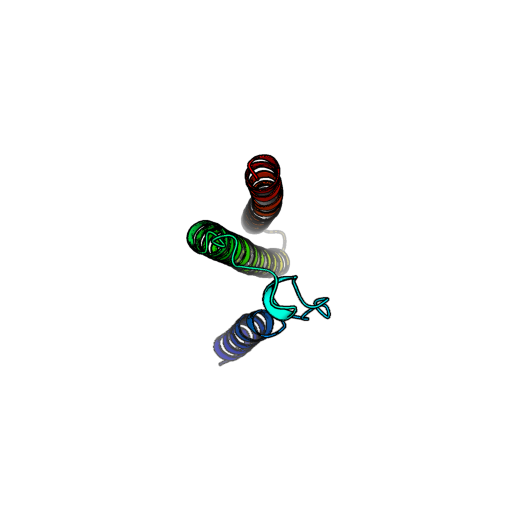A CA 1
ATOM 782 C C . ALA A 1 100 ? -2.576 4.584 -3.073 1.00 89.88 100 ALA A C 1
ATOM 784 O O . ALA A 1 100 ? -1.714 4.455 -3.942 1.00 89.88 100 ALA A O 1
ATOM 785 N N . ILE A 1 101 ? -3.784 4.025 -3.191 1.00 91.44 101 ILE A N 1
ATOM 786 C CA . ILE A 1 101 ? -4.185 3.224 -4.358 1.00 91.44 101 ILE A CA 1
ATOM 787 C C . ILE A 1 101 ? -4.219 4.086 -5.621 1.00 91.44 101 ILE A C 1
ATOM 789 O O . ILE A 1 101 ? -3.699 3.672 -6.652 1.00 91.44 101 ILE A O 1
ATOM 793 N N . VAL A 1 102 ? -4.778 5.296 -5.550 1.00 92.38 102 VAL A N 1
ATOM 794 C CA . VAL A 1 102 ? -4.821 6.221 -6.693 1.00 92.38 102 VAL A CA 1
ATOM 795 C C . VAL A 1 102 ? -3.409 6.534 -7.188 1.00 92.38 102 VAL A C 1
ATOM 797 O O . VAL A 1 102 ? -3.149 6.439 -8.385 1.00 92.38 102 VAL A O 1
ATOM 800 N N . ILE A 1 103 ? -2.471 6.832 -6.285 1.00 89.00 103 ILE A N 1
ATOM 801 C CA . ILE A 1 103 ? -1.071 7.087 -6.656 1.00 89.00 103 ILE A CA 1
ATOM 802 C C . ILE A 1 103 ? -0.429 5.839 -7.285 1.00 89.00 103 ILE A C 1
ATOM 804 O O . ILE A 1 103 ? 0.273 5.952 -8.291 1.00 89.00 103 ILE A O 1
ATOM 808 N N . ALA A 1 104 ? -0.709 4.646 -6.753 1.00 86.69 104 ALA A N 1
ATOM 809 C CA . ALA A 1 104 ? -0.219 3.393 -7.326 1.00 86.69 104 ALA A CA 1
ATOM 810 C C . ALA A 1 104 ? -0.747 3.154 -8.751 1.00 86.69 104 ALA A C 1
ATOM 812 O O . ALA A 1 104 ? 0.006 2.720 -9.619 1.00 86.69 104 ALA A O 1
ATOM 813 N N . LEU A 1 105 ? -2.021 3.463 -9.007 1.00 88.56 105 LEU A N 1
ATOM 814 C CA . LEU A 1 105 ? -2.628 3.348 -10.334 1.00 88.56 105 LEU A CA 1
ATOM 815 C C . LEU A 1 105 ? -2.039 4.364 -11.320 1.00 88.56 105 LEU A C 1
ATOM 817 O O . LEU A 1 105 ? -1.775 4.016 -12.470 1.00 88.56 105 LEU A O 1
ATOM 821 N N . LEU A 1 106 ? -1.766 5.593 -10.872 1.00 86.19 106 LEU A N 1
ATOM 822 C CA . LEU A 1 106 ? -1.103 6.601 -11.702 1.00 86.19 106 LEU A CA 1
ATOM 823 C C . LEU A 1 106 ? 0.303 6.157 -12.126 1.00 86.19 106 LEU A C 1
ATOM 825 O O . LEU A 1 106 ? 0.676 6.356 -13.281 1.00 86.19 106 LEU A O 1
ATOM 829 N N . ALA A 1 107 ? 1.056 5.496 -11.241 1.00 82.44 107 ALA A N 1
ATOM 830 C CA . ALA A 1 107 ? 2.388 4.972 -11.557 1.00 82.44 107 ALA A CA 1
ATOM 831 C C . ALA A 1 107 ? 2.383 3.990 -12.750 1.00 82.44 107 ALA A C 1
ATOM 833 O O . ALA A 1 107 ? 3.318 3.987 -13.550 1.00 82.44 107 ALA A O 1
ATOM 834 N N . ILE A 1 108 ? 1.310 3.207 -12.920 1.00 79.19 108 ILE A N 1
ATOM 835 C CA . ILE A 1 108 ? 1.139 2.283 -14.057 1.00 79.19 108 ILE A CA 1
ATOM 836 C C . ILE A 1 108 ? 0.957 3.055 -15.374 1.00 79.19 108 ILE A C 1
ATOM 838 O O . ILE A 1 108 ? 1.506 2.672 -16.411 1.00 79.19 108 ILE A O 1
ATOM 842 N N . GLY A 1 109 ? 0.220 4.169 -15.332 1.00 82.25 109 GLY A N 1
ATOM 843 C CA . GLY A 1 109 ? 0.047 5.052 -16.485 1.00 82.25 109 GLY A CA 1
ATOM 844 C C . GLY A 1 109 ? 1.378 5.618 -16.979 1.00 82.25 109 GLY A C 1
ATOM 845 O O . GLY A 1 109 ? 1.644 5.610 -18.181 1.00 82.25 109 GLY A O 1
ATOM 846 N N . PHE A 1 110 ? 2.257 6.018 -16.056 1.00 77.12 110 PHE A N 1
ATOM 847 C CA . PHE A 1 110 ? 3.590 6.511 -16.403 1.00 77.12 110 PHE A CA 1
ATOM 848 C C . PHE A 1 110 ? 4.450 5.453 -17.108 1.00 77.12 110 PHE A C 1
ATOM 850 O O . PHE A 1 110 ? 5.047 5.772 -18.131 1.00 77.12 110 PHE A O 1
ATOM 857 N N . ASP A 1 111 ? 4.478 4.199 -16.640 1.00 72.81 111 ASP A N 1
ATOM 858 C CA . ASP A 1 111 ? 5.239 3.115 -17.296 1.00 72.81 111 ASP A CA 1
ATOM 859 C C . ASP A 1 111 ? 4.825 2.916 -18.763 1.00 72.81 111 ASP A C 1
ATOM 861 O O . ASP A 1 111 ? 5.675 2.749 -19.639 1.00 72.81 111 ASP A O 1
ATOM 865 N N . THR A 1 112 ? 3.525 3.008 -19.049 1.00 77.44 112 THR A N 1
ATOM 866 C CA . THR A 1 112 ? 2.997 2.884 -20.416 1.00 77.44 112 THR A CA 1
ATOM 867 C C . THR A 1 112 ? 3.439 4.049 -21.295 1.00 77.44 112 THR A C 1
ATOM 869 O O . THR A 1 112 ? 3.901 3.840 -22.414 1.00 77.44 112 THR A O 1
ATOM 872 N N . ILE A 1 113 ? 3.351 5.275 -20.777 1.00 80.75 113 ILE A N 1
ATOM 873 C CA . ILE A 1 113 ? 3.770 6.482 -21.494 1.00 80.75 113 ILE A CA 1
ATOM 874 C C . ILE A 1 113 ? 5.266 6.410 -21.822 1.00 80.75 113 ILE A C 1
ATOM 876 O O . ILE A 1 113 ? 5.661 6.612 -22.967 1.00 80.75 113 ILE A O 1
ATOM 880 N N . ILE A 1 114 ? 6.094 6.053 -20.840 1.00 76.56 114 ILE A N 1
ATOM 881 C CA . ILE A 1 114 ? 7.549 5.952 -20.996 1.00 76.56 114 ILE A CA 1
ATOM 882 C C . ILE A 1 114 ? 7.903 4.922 -22.076 1.00 76.56 114 ILE A C 1
ATOM 884 O O . ILE A 1 114 ? 8.719 5.207 -22.949 1.00 76.56 114 ILE A O 1
ATOM 888 N N . LYS A 1 115 ? 7.246 3.756 -22.082 1.00 71.88 115 LYS A N 1
ATOM 889 C CA . LYS A 1 115 ? 7.430 2.746 -23.137 1.00 71.88 115 LYS A CA 1
ATOM 890 C C . LYS A 1 115 ? 7.092 3.287 -24.523 1.00 71.88 115 LYS A C 1
ATOM 892 O O . LYS A 1 115 ? 7.888 3.104 -25.437 1.00 71.88 115 LYS A O 1
ATOM 897 N N . SER A 1 116 ? 5.961 3.978 -24.669 1.00 74.12 116 SER A N 1
ATOM 898 C CA . SER A 1 116 ? 5.541 4.552 -25.952 1.00 74.12 116 SER A CA 1
ATOM 899 C C . SER A 1 116 ? 6.533 5.589 -26.478 1.00 74.12 116 SER A C 1
ATOM 901 O O . SER A 1 116 ? 6.844 5.587 -27.665 1.00 74.12 116 SER A O 1
ATOM 903 N N . PHE A 1 117 ? 7.082 6.439 -25.605 1.00 73.69 117 PHE A N 1
ATOM 904 C CA . PHE A 1 117 ? 8.076 7.439 -26.003 1.00 73.69 117 PHE A CA 1
ATOM 905 C C . PHE A 1 117 ? 9.430 6.829 -26.379 1.00 73.69 117 PHE A C 1
ATOM 907 O O . PHE A 1 117 ? 10.066 7.313 -27.310 1.00 73.69 117 PHE A O 1
ATOM 914 N N . LEU A 1 118 ? 9.869 5.764 -25.702 1.00 69.81 118 LEU A N 1
ATOM 915 C CA . LEU A 1 118 ? 11.124 5.099 -26.056 1.00 69.81 118 LEU A CA 1
ATOM 916 C C . LEU A 1 118 ? 11.009 4.172 -27.270 1.00 69.81 118 LEU A C 1
ATOM 918 O O . LEU A 1 118 ? 11.977 4.041 -28.009 1.00 69.81 118 LEU A O 1
ATOM 922 N N . GLN A 1 119 ? 9.849 3.558 -27.503 1.00 62.84 119 GLN A N 1
ATOM 923 C CA . GLN A 1 119 ? 9.617 2.728 -28.686 1.00 62.84 119 GLN A CA 1
ATOM 924 C C . GLN A 1 119 ? 9.353 3.565 -29.945 1.00 62.84 119 GLN A C 1
ATOM 926 O O . GLN A 1 119 ? 9.682 3.126 -31.036 1.00 62.84 119 GLN A O 1
ATOM 931 N N . SER A 1 120 ? 8.788 4.770 -29.807 1.00 61.72 120 SER A N 1
ATOM 932 C CA . SER A 1 120 ? 8.564 5.693 -30.930 1.00 61.72 120 SER A CA 1
ATOM 933 C C . SER A 1 120 ? 9.831 6.433 -31.387 1.00 61.72 120 SER A C 1
ATOM 935 O O . SER A 1 120 ? 9.785 7.108 -32.414 1.00 61.72 120 SER A O 1
ATOM 937 N N . GLY A 1 121 ? 10.919 6.380 -30.609 1.00 56.06 121 GLY A N 1
ATOM 938 C CA . GLY A 1 121 ? 12.201 7.023 -30.924 1.00 56.06 121 GLY A CA 1
ATOM 939 C C . GLY A 1 121 ? 13.265 6.086 -31.510 1.00 56.06 121 GLY A C 1
ATOM 940 O O . GLY A 1 121 ? 14.366 6.556 -31.795 1.00 56.06 121 GLY A O 1
ATOM 941 N N . ALA A 1 122 ? 12.951 4.794 -31.650 1.00 47.91 122 ALA A N 1
ATOM 942 C CA . ALA A 1 122 ? 13.745 3.781 -32.349 1.00 47.91 122 ALA A CA 1
ATOM 943 C C . ALA A 1 122 ? 13.125 3.495 -33.723 1.00 47.91 122 ALA A C 1
ATOM 945 O O . ALA A 1 122 ? 13.902 3.202 -34.657 1.00 47.91 122 ALA A O 1
#

Foldseek 3Di:
DVVVVVVVVVVVVVVVVVPDDPDDPDDDDCVVVPPDDPPPPVVVVVVLVVLVVVLVVLLSVLQVQLVVLLVVLVVLVVPCPPPPVSPVVSVVSNVSSVVSNVVSVVSVVVNVVVVVVSVVVD

InterPro domains:
  IPR043993 Type IV secretion system pilin [PF18895] (44-109)

Nearest PDB structures (foldseek):
  6grj-assembly1_F  TM=5.866E-01  e=3.540E+00  Aeromonas hydrophila
  6s1k-assembly1_E  TM=4.051E-01  e=2.324E+00  Escherichia coli str. K-12 substr. MG1655star
  6s1k-assembly1_K  TM=3.959E-01  e=1.827E+00  Escherichia coli str. K-12 substr. MG1655star
  1qu7-assembly1_B  TM=3.975E-01  e=3.540E+00  Escherichia coli
  6s1k-assembly1_I  TM=3.744E-01  e=3.759E+00  Escherichia coli str. K-12 substr. MG1655star

Secondary structure (DSSP, 8-state):
-HHHHHHHHHHHHHHHTTS------PPPPGGGGT-------HHHHHHHHHHHHHHHHHHHHHHHHHHHHHHHHHHHHHH-TT-HHHHHHHHHHHHHHHHHHHHHHHHHHHHHHHHHHHHTT-

Sequence (122 aa):
MKKVLILSIFLSIFIANNSFAITAGTIPSAEQLGVSNAPKIEKVDTLVNIIRNIVKWTYIIFFIVAVFFIILAAFTYLTAQADPEKIKTANKQILYAVIAIVIALLAIGFDTIIKSFLQSGA

Organism: NCBI:txid1619004

Mean predicted aligned error: 13.91 Å

Solvent-accessible surface area (backbone atoms only — not comparable to full-atom values): 6922 Å² total; per-residue (Å²): 109,73,70,57,55,53,50,51,53,53,51,50,56,59,56,58,76,74,71,75,79,83,75,72,86,72,76,80,54,59,70,80,71,72,54,70,85,67,85,73,64,61,67,59,59,51,52,52,51,52,51,52,50,54,50,52,51,50,35,54,54,28,49,53,52,20,53,52,29,43,52,53,16,51,54,34,50,73,69,24,83,87,41,67,68,39,45,53,50,18,52,52,31,40,51,53,17,50,53,31,45,54,55,30,54,50,51,54,54,50,57,54,52,54,51,52,58,60,62,73,74,108

pLDDT: mean 75.55, std 15.4, range [45.09, 94.81]

Radius of gyration: 21.88 Å; Cα contacts (8 Å, |Δi|>4): 55; chains: 1; bounding box: 47×29×59 Å